Protein AF-A0A928P4C2-F1 (afdb_monomer)

Solvent-accessible surface area (backbone atoms only — not comparable to full-atom values): 8154 Å² total; per-residue (Å²): 135,86,83,76,81,84,68,82,78,71,75,88,76,60,97,83,71,78,74,71,79,75,57,62,70,59,50,51,52,34,52,53,52,20,52,51,51,33,51,53,49,52,54,28,55,73,69,68,38,68,64,49,59,55,51,53,53,52,49,47,53,52,45,50,52,52,35,46,66,41,40,65,78,81,59,80,83,40,84,91,74,59,83,71,65,92,85,60,52,73,66,60,51,51,55,50,53,50,54,52,54,54,32,47,56,51,29,57,58,53,46,36,60,45,52,18,52,50,51,39,54,50,48,52,50,45,38,65,73,55,47,49,58,64,78,71,106

Secondary structure (DSSP, 8-state):
--------------TT-------HHHHHHHHHHHHHHHHHHHHHHHTT-HHHHHHHHHHHHHHHHHHHHHTGGG----TTT----TT--HHHHHHHHHHHHHHHHHHHHHHHHHHHHHHHHHHHHHIIIIIHHHHH-

Sequence (137 aa):
MSKKYKVKRTPKQTTKEKVKKINWRLWGITIAVTLVLFAVYQAGIYFESIAVMYIYAILMGVLIIVYGILNRGFSGFDPEKVSFPKNMTEEEKQILIEKELKRRKKAKIVLIPLIGIMVTLAFDTLYLYYLEPLFKG

pLDDT: mean 77.72, std 17.62, range [37.84, 96.62]

Foldseek 3Di:
DDDDDPDPDDDPDDPPPPPPPPPVVLVVLLVVLLVVLLVVLVVCVVVVPPVSVVVLVVLLVVLVVLLCVLCPPVPPPDLVPDDDPPPDDPVNSVVVVVSNVVSVVVSSVSVSNNVSSVVNVVVVVCCVPPVVVVVVD

Radius of gyration: 22.09 Å; Cα contacts (8 Å, |Δi|>4): 60; chains: 1; bounding box: 56×32×56 Å

Mean predicted aligned error: 11.4 Å

Structure (mmCIF, N/CA/C/O backbone):
data_AF-A0A928P4C2-F1
#
_entry.id   AF-A0A928P4C2-F1
#
loop_
_atom_site.group_PDB
_atom_site.id
_atom_site.type_symbol
_atom_site.label_atom_id
_atom_site.label_alt_id
_atom_site.label_comp_id
_atom_site.label_asym_id
_atom_site.label_entity_id
_atom_site.label_seq_id
_atom_site.pdbx_PDB_ins_code
_atom_site.Cartn_x
_atom_site.Cartn_y
_atom_site.Cartn_z
_atom_site.occupancy
_atom_site.B_iso_or_equiv
_atom_site.auth_seq_id
_atom_site.auth_comp_id
_atom_site.auth_asym_id
_atom_site.auth_atom_id
_atom_site.pdbx_PDB_model_num
ATOM 1 N N . MET A 1 1 ? -35.010 4.402 38.277 1.00 38.31 1 MET A N 1
ATOM 2 C CA . MET A 1 1 ? -35.478 3.822 36.995 1.00 38.31 1 MET A CA 1
ATOM 3 C C . MET A 1 1 ? -34.283 3.592 36.071 1.00 38.31 1 MET A C 1
ATOM 5 O O . MET A 1 1 ? -33.717 4.551 35.568 1.00 38.31 1 MET A O 1
ATOM 9 N N . SER A 1 2 ? -33.862 2.337 35.891 1.00 37.84 2 SER A N 1
ATOM 10 C CA . SER A 1 2 ? -32.744 1.947 35.015 1.00 37.84 2 SER A CA 1
ATOM 11 C C . SER A 1 2 ? -33.218 1.887 33.557 1.00 37.84 2 SER A C 1
ATOM 13 O O . SER A 1 2 ? -34.056 1.053 33.205 1.00 37.84 2 SER A O 1
ATOM 15 N N . LYS A 1 3 ? -32.733 2.803 32.707 1.00 41.06 3 LYS A N 1
ATOM 16 C CA . LYS A 1 3 ? -33.015 2.778 31.264 1.00 41.06 3 LYS A CA 1
ATOM 17 C C . LYS A 1 3 ? -32.204 1.645 30.633 1.00 41.06 3 LYS A C 1
ATOM 19 O O . LYS A 1 3 ? -31.002 1.762 30.424 1.00 41.06 3 LYS A O 1
ATOM 24 N N . LYS A 1 4 ? -32.885 0.532 30.346 1.00 40.62 4 LYS A N 1
ATOM 25 C CA . LYS A 1 4 ? -32.348 -0.623 29.616 1.00 40.62 4 LYS A CA 1
ATOM 26 C C . LYS A 1 4 ? -31.742 -0.170 28.281 1.00 40.62 4 LYS A C 1
ATOM 28 O O . LYS A 1 4 ? -32.452 0.369 27.433 1.00 40.62 4 LYS A O 1
ATOM 33 N N . TYR A 1 5 ? -30.455 -0.447 28.086 1.00 51.44 5 TYR A N 1
ATOM 34 C CA . TYR A 1 5 ? -29.764 -0.352 26.802 1.00 51.44 5 TYR A CA 1
ATOM 35 C C . TYR A 1 5 ? -30.554 -1.119 25.725 1.00 51.44 5 TYR A C 1
ATOM 37 O O . TYR A 1 5 ? -30.647 -2.348 25.772 1.00 51.44 5 TYR A O 1
ATOM 45 N N . LYS A 1 6 ? -31.129 -0.424 24.735 1.00 38.28 6 LYS A N 1
ATOM 46 C CA . LYS A 1 6 ? -31.646 -1.063 23.513 1.00 38.28 6 LYS A CA 1
ATOM 47 C C . LYS A 1 6 ? -30.494 -1.248 22.528 1.00 38.28 6 LYS A C 1
ATOM 49 O O . LYS A 1 6 ? -30.405 -0.571 21.511 1.00 38.28 6 LYS A O 1
ATOM 54 N N . VAL A 1 7 ? -29.612 -2.194 22.835 1.00 49.03 7 VAL A N 1
ATOM 55 C CA . VAL A 1 7 ? -28.758 -2.792 21.808 1.00 49.03 7 VAL A CA 1
ATOM 56 C C . VAL A 1 7 ? -29.681 -3.607 20.906 1.00 49.03 7 VAL A C 1
ATOM 58 O O . VAL A 1 7 ? -30.446 -4.447 21.390 1.00 49.03 7 VAL A O 1
ATOM 61 N N . LYS A 1 8 ? -29.660 -3.332 19.599 1.00 39.78 8 LYS A N 1
ATOM 62 C CA . LYS A 1 8 ? -30.360 -4.128 18.585 1.00 39.78 8 LYS A CA 1
ATOM 63 C C . LYS A 1 8 ? -29.783 -5.547 18.674 1.00 39.78 8 LYS A C 1
ATOM 65 O O . LYS A 1 8 ? -28.681 -5.788 18.192 1.00 39.78 8 LYS A O 1
ATOM 70 N N . ARG A 1 9 ? -30.474 -6.452 19.379 1.00 44.81 9 ARG A N 1
ATOM 71 C CA . ARG A 1 9 ? -30.071 -7.855 19.543 1.00 44.81 9 ARG A CA 1
ATOM 72 C C . ARG A 1 9 ? -29.989 -8.481 18.155 1.00 44.81 9 ARG A C 1
ATOM 74 O O . ARG A 1 9 ? -31.013 -8.824 17.575 1.00 44.81 9 ARG A O 1
ATOM 81 N N . THR A 1 10 ? -28.785 -8.614 17.618 1.00 50.75 10 THR A N 1
ATOM 82 C CA . THR A 1 10 ? -28.533 -9.629 16.601 1.00 50.75 10 THR A CA 1
ATOM 83 C C . THR A 1 10 ? -28.546 -10.977 17.327 1.00 50.75 10 THR A C 1
ATOM 85 O O . THR A 1 10 ? -27.968 -11.087 18.414 1.00 50.75 10 THR A O 1
ATOM 88 N N . PRO A 1 11 ? -29.291 -11.976 16.825 1.00 40.72 11 PRO A N 1
ATOM 89 C CA . PRO A 1 11 ? -29.374 -13.277 17.474 1.00 40.72 11 PRO A CA 1
ATOM 90 C C . PRO A 1 11 ? -27.967 -13.870 17.588 1.00 40.72 11 PRO A C 1
ATOM 92 O O . PRO A 1 11 ? -27.149 -13.688 16.688 1.00 40.72 11 PRO A O 1
ATOM 95 N N . LYS A 1 12 ? -27.693 -14.545 18.715 1.00 43.97 12 LYS A N 1
ATOM 96 C CA . LYS A 1 12 ? -26.467 -15.318 18.971 1.00 43.97 12 LYS A CA 1
ATOM 97 C C . LYS A 1 12 ? -26.155 -16.168 17.735 1.00 43.97 12 LYS A C 1
ATOM 99 O O . LYS A 1 12 ? -26.754 -17.223 17.549 1.00 43.97 12 LYS A O 1
ATOM 104 N N . GLN A 1 13 ? -25.238 -15.702 16.892 1.00 41.03 13 GLN A N 1
ATOM 105 C CA . GLN A 1 13 ? -24.772 -16.480 15.758 1.00 41.03 13 GLN A CA 1
ATOM 106 C C . GLN A 1 13 ? -23.894 -17.600 16.300 1.00 41.03 13 GLN A C 1
ATOM 108 O O . GLN A 1 13 ? -22.791 -17.382 16.801 1.00 41.03 13 GLN A O 1
ATOM 113 N N . THR A 1 14 ? -24.445 -18.804 16.224 1.00 42.16 14 THR A N 1
ATOM 114 C CA . THR A 1 14 ? -23.753 -20.083 16.312 1.00 42.16 14 THR A CA 1
ATOM 115 C C . THR A 1 14 ? -22.424 -20.031 15.562 1.00 42.16 14 THR A C 1
ATOM 117 O O . THR A 1 14 ? -22.348 -19.525 14.443 1.00 42.16 14 THR A O 1
ATOM 120 N N . THR A 1 15 ? -21.386 -20.600 16.170 1.00 47.38 15 THR A N 1
ATOM 121 C CA . THR A 1 15 ? -19.960 -20.631 15.787 1.00 47.38 15 THR A CA 1
ATOM 122 C C . THR A 1 15 ? -19.651 -21.132 14.357 1.00 47.38 15 THR A C 1
ATOM 124 O O . THR A 1 15 ? -18.492 -21.227 13.977 1.00 47.38 15 THR A O 1
ATOM 127 N N . LYS A 1 16 ? -20.663 -21.414 13.526 1.00 41.25 16 LYS A N 1
ATOM 128 C CA . LYS A 1 16 ? -20.546 -21.887 12.137 1.00 41.25 16 LYS A CA 1
ATOM 129 C C . LYS A 1 16 ? -20.801 -20.820 11.056 1.00 41.25 16 LYS A C 1
ATOM 131 O O . LYS A 1 16 ? -20.627 -21.124 9.885 1.00 41.25 16 LYS A O 1
ATOM 136 N N . GLU A 1 17 ? -21.147 -19.576 11.405 1.00 45.66 17 GLU A N 1
ATOM 137 C CA . GLU A 1 17 ? -21.624 -18.581 10.416 1.00 45.66 17 GLU A CA 1
ATOM 138 C C . GLU A 1 17 ? -20.781 -17.297 10.262 1.00 45.66 17 GLU A C 1
ATOM 140 O O . GLU A 1 17 ? -21.243 -16.292 9.725 1.00 45.66 17 GLU A O 1
ATOM 145 N N . LYS A 1 18 ? -19.507 -17.300 10.675 1.00 46.50 18 LYS A N 1
ATOM 146 C CA . LYS A 1 18 ? -18.558 -16.221 10.330 1.00 46.50 18 LYS A CA 1
ATOM 147 C C . LYS A 1 18 ? -17.653 -16.609 9.158 1.00 46.50 18 LYS A C 1
ATOM 149 O O . LYS A 1 18 ? -16.450 -16.363 9.197 1.00 46.50 18 LYS A O 1
ATOM 154 N N . VAL A 1 19 ? -18.218 -17.143 8.070 1.00 50.19 19 VAL A N 1
ATOM 155 C CA . VAL A 1 19 ? -17.544 -17.014 6.768 1.00 50.19 19 VAL A CA 1
ATOM 156 C C . VAL A 1 19 ? -17.654 -15.541 6.401 1.00 50.19 19 VAL A C 1
ATOM 158 O O . VAL A 1 19 ? -18.683 -15.057 5.932 1.00 50.19 19 VAL A O 1
ATOM 161 N N . LYS A 1 20 ? -16.616 -14.787 6.761 1.00 58.47 20 LYS A N 1
ATOM 162 C CA . LYS A 1 20 ? -16.484 -13.354 6.510 1.00 58.47 20 LYS A CA 1
ATOM 163 C C . LYS A 1 20 ? -16.744 -13.136 5.018 1.00 58.47 20 LYS A C 1
ATOM 165 O O . LYS A 1 20 ? -15.892 -13.492 4.212 1.00 58.47 20 LYS A O 1
ATOM 170 N N . LYS A 1 21 ? -17.927 -12.616 4.655 1.00 64.06 21 LYS A N 1
ATOM 171 C CA . LYS A 1 21 ? -18.297 -12.363 3.254 1.00 64.06 21 LYS A CA 1
ATOM 172 C C . LYS A 1 21 ? -17.149 -11.600 2.598 1.00 64.06 21 LYS A C 1
ATOM 174 O O . LYS A 1 21 ? -16.838 -10.477 3.006 1.00 64.06 21 LYS A O 1
ATOM 179 N N . ILE A 1 22 ? -16.475 -12.253 1.653 1.00 71.81 22 ILE A N 1
ATOM 180 C CA . ILE A 1 22 ? -15.360 -11.663 0.925 1.00 71.81 22 ILE A CA 1
ATOM 181 C C . ILE A 1 22 ? -15.920 -10.459 0.179 1.00 71.81 22 ILE A C 1
ATOM 183 O O . ILE A 1 22 ? -16.875 -10.569 -0.588 1.00 71.81 22 ILE A O 1
ATOM 187 N N . ASN A 1 23 ? -15.360 -9.284 0.449 1.00 83.00 23 ASN A N 1
ATOM 188 C CA . ASN A 1 23 ? -15.770 -8.078 -0.245 1.00 83.00 23 ASN A CA 1
ATOM 189 C C . ASN A 1 23 ? -15.074 -8.040 -1.609 1.00 83.00 23 ASN A C 1
ATOM 191 O O . ASN A 1 23 ? -14.022 -7.421 -1.751 1.00 83.00 23 ASN A O 1
ATOM 195 N N . TRP A 1 24 ? -15.658 -8.726 -2.592 1.00 84.44 24 TRP A N 1
ATOM 196 C CA . TRP A 1 24 ? -15.151 -8.812 -3.965 1.00 84.44 24 TRP A CA 1
ATOM 197 C C . TRP A 1 24 ? -14.864 -7.446 -4.592 1.00 84.44 24 TRP A C 1
ATOM 199 O O . TRP A 1 24 ? -13.910 -7.308 -5.348 1.00 84.44 24 TRP A O 1
ATOM 209 N N . ARG A 1 25 ? -15.618 -6.405 -4.215 1.00 87.94 25 ARG A N 1
ATOM 210 C CA . ARG A 1 25 ? -15.359 -5.034 -4.669 1.00 87.94 25 ARG A CA 1
ATOM 211 C C . ARG A 1 25 ? -14.016 -4.503 -4.166 1.00 87.94 25 ARG A C 1
ATOM 213 O O . ARG A 1 25 ? -13.285 -3.892 -4.935 1.00 87.94 25 ARG A O 1
ATOM 220 N N . LEU A 1 26 ? -13.687 -4.726 -2.891 1.00 85.44 26 LEU A N 1
ATOM 221 C CA . LEU A 1 26 ? -12.383 -4.329 -2.348 1.00 85.44 26 LEU A CA 1
ATOM 222 C C . LEU A 1 26 ? -11.250 -5.116 -3.007 1.00 85.44 26 LEU A C 1
ATOM 224 O O . LEU A 1 26 ? -10.246 -4.514 -3.360 1.00 85.44 26 LEU A O 1
ATOM 228 N N . TRP A 1 27 ? -11.437 -6.418 -3.232 1.00 88.44 27 TRP A N 1
ATOM 229 C CA . TRP A 1 27 ? -10.460 -7.240 -3.951 1.00 88.44 27 TRP A CA 1
ATOM 230 C C . TRP A 1 27 ? -10.219 -6.749 -5.376 1.00 88.44 27 TRP A C 1
ATOM 232 O O . TRP A 1 27 ? -9.068 -6.592 -5.766 1.00 88.44 27 TRP A O 1
ATOM 242 N N . GLY A 1 28 ? -11.280 -6.429 -6.122 1.00 92.38 28 GLY A N 1
ATOM 243 C CA . GLY A 1 28 ? -11.158 -5.859 -7.464 1.00 92.38 28 GLY A CA 1
ATOM 244 C C . GLY A 1 28 ? -10.380 -4.540 -7.472 1.00 92.38 28 GLY A C 1
ATOM 245 O O . GLY A 1 28 ? -9.496 -4.361 -8.301 1.00 92.38 28 GLY A O 1
ATOM 246 N N . ILE A 1 29 ? -10.638 -3.651 -6.503 1.00 92.81 29 ILE A N 1
ATOM 247 C CA . ILE A 1 29 ? -9.875 -2.401 -6.348 1.00 92.81 29 ILE A CA 1
ATOM 248 C C . ILE A 1 29 ? -8.406 -2.697 -6.032 1.00 92.81 29 ILE A C 1
ATOM 250 O O . ILE A 1 29 ? -7.523 -2.081 -6.621 1.00 92.81 29 ILE A O 1
ATOM 254 N N . THR A 1 30 ? -8.124 -3.639 -5.130 1.00 91.50 30 THR A N 1
ATOM 255 C CA . THR A 1 30 ? -6.746 -4.011 -4.791 1.00 91.50 30 THR A CA 1
ATOM 256 C C . THR A 1 30 ? -5.998 -4.578 -5.986 1.00 91.50 30 THR A C 1
ATOM 258 O O . THR A 1 30 ? -4.867 -4.164 -6.228 1.00 91.50 30 THR A O 1
ATOM 261 N N . ILE A 1 31 ? -6.627 -5.454 -6.769 1.00 94.44 31 ILE A N 1
ATOM 262 C CA . ILE A 1 31 ? -6.034 -6.002 -7.992 1.00 94.44 31 ILE A CA 1
ATOM 263 C C . ILE A 1 31 ? -5.774 -4.879 -8.999 1.00 94.44 31 ILE A C 1
ATOM 265 O O . ILE A 1 31 ? -4.659 -4.767 -9.495 1.00 94.44 31 ILE A O 1
ATOM 269 N N . ALA A 1 32 ? -6.752 -4.004 -9.246 1.00 95.69 32 ALA A N 1
ATOM 270 C CA . ALA A 1 32 ? -6.593 -2.889 -10.178 1.00 95.69 32 ALA A CA 1
ATOM 271 C C . ALA A 1 32 ? -5.436 -1.956 -9.777 1.00 95.69 32 ALA A C 1
ATOM 273 O O . ALA A 1 32 ? -4.584 -1.644 -10.604 1.00 95.69 32 ALA A O 1
ATOM 274 N N . VAL A 1 33 ? -5.355 -1.560 -8.502 1.00 95.06 33 VAL A N 1
ATOM 275 C CA . VAL A 1 33 ? -4.249 -0.730 -7.989 1.00 95.06 33 VAL A CA 1
ATOM 276 C C . VAL A 1 33 ? -2.910 -1.458 -8.105 1.00 95.06 33 VAL A C 1
ATOM 278 O O . VAL A 1 33 ? -1.916 -0.843 -8.480 1.00 95.06 33 VAL A O 1
ATOM 281 N N . THR A 1 34 ? -2.882 -2.763 -7.829 1.00 94.88 34 THR A N 1
ATOM 282 C CA . THR A 1 34 ? -1.668 -3.582 -7.961 1.00 94.88 34 THR A CA 1
ATOM 283 C C . THR A 1 34 ? -1.184 -3.619 -9.405 1.00 94.88 34 THR A C 1
ATOM 285 O O . THR A 1 34 ? -0.009 -3.379 -9.644 1.00 94.88 34 THR A O 1
ATOM 288 N N . LEU A 1 35 ? -2.079 -3.841 -10.372 1.00 96.06 35 LEU A N 1
ATOM 289 C CA . LEU A 1 35 ? -1.733 -3.848 -11.796 1.00 96.06 35 LEU A CA 1
ATOM 290 C C . LEU A 1 35 ? -1.187 -2.495 -12.261 1.00 96.06 35 LEU A C 1
ATOM 292 O O . LEU A 1 35 ? -0.213 -2.458 -13.005 1.00 96.06 35 LEU A O 1
ATOM 296 N N . VAL A 1 36 ? -1.773 -1.387 -11.795 1.00 96.62 36 VAL A N 1
ATOM 297 C CA . VAL A 1 36 ? -1.279 -0.038 -12.113 1.00 96.62 36 VAL A CA 1
ATOM 298 C C . VAL A 1 36 ? 0.124 0.181 -11.547 1.00 96.62 36 VAL A C 1
ATOM 300 O O . VAL A 1 36 ? 1.013 0.608 -12.277 1.00 96.62 36 VAL A O 1
ATOM 303 N N . LEU A 1 37 ? 0.346 -0.136 -10.268 1.00 95.50 37 LEU A N 1
ATOM 304 C CA . LEU A 1 37 ? 1.667 -0.013 -9.642 1.00 95.50 37 LEU A CA 1
ATOM 305 C C . LEU A 1 37 ? 2.696 -0.916 -10.328 1.00 95.50 37 LEU A C 1
ATOM 307 O O . LEU A 1 37 ? 3.814 -0.497 -10.603 1.00 95.50 37 LEU A O 1
ATOM 311 N N . PHE A 1 38 ? 2.312 -2.143 -10.661 1.00 95.00 38 PHE A N 1
ATOM 312 C CA . PHE A 1 38 ? 3.167 -3.063 -11.394 1.00 95.00 38 PHE A CA 1
ATOM 313 C C . PHE A 1 38 ? 3.560 -2.511 -12.768 1.00 95.00 38 PHE A C 1
ATOM 315 O O . PHE A 1 38 ? 4.741 -2.482 -13.097 1.00 95.00 38 PHE A O 1
ATOM 322 N N . ALA A 1 39 ? 2.597 -2.011 -13.547 1.00 94.50 39 ALA A N 1
ATOM 323 C CA . ALA A 1 39 ? 2.863 -1.436 -14.862 1.00 94.50 39 ALA A CA 1
ATOM 324 C C . ALA A 1 39 ? 3.782 -0.207 -14.784 1.00 94.50 39 ALA A C 1
ATOM 326 O O . ALA A 1 39 ? 4.703 -0.084 -15.586 1.00 94.50 39 ALA A O 1
ATOM 327 N N . VAL A 1 40 ? 3.575 0.677 -13.799 1.00 94.94 40 VAL A N 1
ATOM 328 C CA . VAL A 1 40 ? 4.452 1.841 -13.579 1.00 94.94 40 VAL A CA 1
ATOM 329 C C . VAL A 1 40 ? 5.867 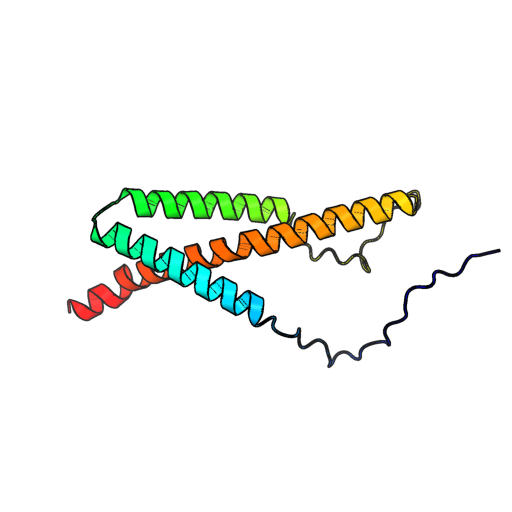1.401 -13.209 1.00 94.94 40 VAL A C 1
ATOM 331 O O . VAL A 1 40 ? 6.830 1.965 -13.722 1.00 94.94 40 VAL A O 1
ATOM 334 N N . TYR A 1 41 ? 6.004 0.393 -12.346 1.00 93.75 41 TYR A N 1
ATOM 335 C CA . TYR A 1 41 ? 7.309 -0.153 -11.983 1.00 93.75 41 TYR A CA 1
ATOM 336 C C . TYR A 1 41 ? 8.030 -0.746 -13.197 1.00 93.75 41 TYR A C 1
ATOM 338 O O . TYR A 1 41 ? 9.165 -0.370 -13.470 1.00 93.75 41 TYR A O 1
ATOM 346 N N . GLN A 1 42 ? 7.349 -1.599 -13.968 1.00 91.75 42 GLN A N 1
ATOM 347 C CA . GLN A 1 42 ? 7.911 -2.222 -15.169 1.00 91.75 42 GLN A CA 1
ATOM 348 C C . GLN A 1 42 ? 8.296 -1.194 -16.233 1.00 91.75 42 GLN A C 1
ATOM 350 O O . GLN A 1 42 ? 9.368 -1.296 -16.820 1.00 91.75 42 GLN A O 1
ATOM 355 N N . ALA A 1 43 ? 7.476 -0.160 -16.444 1.00 92.88 43 ALA A N 1
ATOM 356 C CA . ALA A 1 43 ? 7.845 0.954 -17.312 1.00 92.88 43 ALA A CA 1
ATOM 357 C C . ALA A 1 43 ? 9.115 1.655 -16.801 1.00 92.88 43 ALA A C 1
ATOM 359 O O . ALA A 1 43 ? 10.015 1.951 -17.578 1.00 92.88 43 ALA A O 1
ATOM 360 N N . GLY A 1 44 ? 9.220 1.869 -15.488 1.00 91.75 44 GLY A N 1
ATOM 361 C CA . GLY A 1 44 ? 10.411 2.428 -14.855 1.00 91.75 44 GLY A CA 1
ATOM 362 C C . GLY 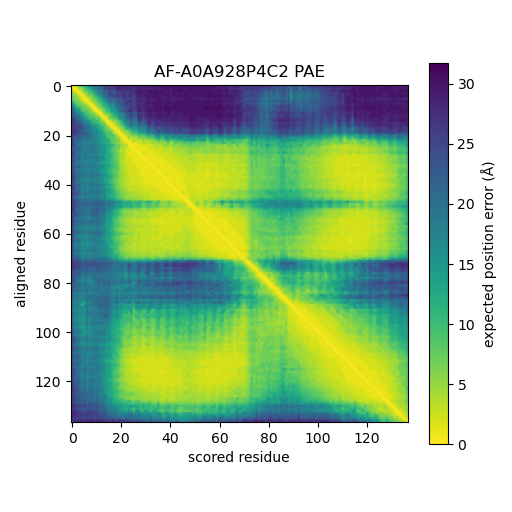A 1 44 ? 11.685 1.618 -15.097 1.00 91.75 44 GLY A C 1
ATOM 363 O O . GLY A 1 44 ? 12.719 2.196 -15.428 1.00 91.75 44 GLY A O 1
ATOM 364 N N . ILE A 1 45 ? 11.591 0.292 -14.973 1.00 89.00 45 ILE A N 1
ATOM 365 C CA . ILE A 1 45 ? 12.689 -0.637 -15.266 1.00 89.00 45 ILE A CA 1
ATOM 366 C C . ILE A 1 45 ? 13.034 -0.632 -16.759 1.00 89.00 45 ILE A C 1
ATOM 368 O O . ILE A 1 45 ? 14.210 -0.591 -17.103 1.00 89.00 45 ILE A O 1
ATOM 372 N N . TYR A 1 46 ? 12.032 -0.604 -17.642 1.00 88.81 46 TYR A N 1
ATOM 373 C CA . TYR A 1 46 ? 12.234 -0.539 -19.093 1.00 88.81 46 TYR A CA 1
ATOM 374 C C . TYR A 1 46 ? 13.015 0.711 -19.527 1.00 88.81 46 TYR A C 1
ATOM 376 O O . TYR A 1 46 ? 13.843 0.639 -20.427 1.00 88.81 46 TYR A O 1
ATOM 384 N N . PHE A 1 47 ? 12.793 1.848 -18.863 1.00 92.25 47 PHE A N 1
ATOM 385 C CA . PHE A 1 47 ? 13.567 3.077 -19.079 1.00 92.25 47 PHE A CA 1
ATOM 386 C C . PHE A 1 47 ? 14.885 3.124 -18.283 1.00 92.25 47 PHE A C 1
ATOM 388 O O . PHE A 1 47 ? 15.467 4.199 -18.141 1.00 92.25 47 PHE A O 1
ATOM 395 N N . GLU A 1 48 ? 15.333 1.993 -17.727 1.00 84.75 48 GLU A N 1
ATOM 396 C CA . GLU A 1 48 ? 16.566 1.842 -16.938 1.00 84.75 48 GLU A CA 1
ATOM 397 C C . GLU A 1 48 ? 16.675 2.829 -15.760 1.00 84.75 48 GLU A C 1
ATOM 399 O O . GLU A 1 48 ? 17.757 3.198 -15.293 1.00 84.75 48 GLU A O 1
ATOM 404 N N . SER A 1 49 ? 15.531 3.268 -15.228 1.00 87.31 49 SER A N 1
ATOM 405 C CA . SER A 1 49 ? 15.499 4.238 -14.142 1.00 87.31 49 SER A CA 1
ATOM 406 C C . SER A 1 49 ? 15.692 3.547 -12.795 1.00 87.31 49 SER A C 1
ATOM 408 O O . SER A 1 49 ? 14.737 3.146 -12.127 1.00 87.31 49 SER A O 1
ATOM 410 N N . ILE A 1 50 ? 16.945 3.481 -12.341 1.00 81.94 50 ILE A N 1
ATOM 411 C CA . ILE A 1 50 ? 17.311 2.945 -11.016 1.00 81.94 50 ILE A CA 1
ATOM 412 C C . ILE A 1 50 ? 16.538 3.666 -9.890 1.00 81.94 50 ILE A C 1
ATOM 414 O O . ILE A 1 50 ? 16.194 3.074 -8.865 1.00 81.94 50 ILE A O 1
ATOM 418 N N . ALA A 1 51 ? 16.193 4.942 -10.094 1.00 89.31 51 ALA A N 1
ATOM 419 C CA . ALA A 1 51 ? 15.416 5.735 -9.145 1.00 89.31 51 ALA A CA 1
ATOM 420 C C . ALA A 1 51 ? 14.055 5.105 -8.799 1.00 89.31 51 ALA A C 1
ATOM 422 O O . ALA A 1 51 ? 13.590 5.249 -7.667 1.00 89.31 51 ALA A O 1
ATOM 423 N N . VAL A 1 52 ? 13.424 4.384 -9.732 1.00 90.44 52 VAL A N 1
ATOM 424 C CA . VAL A 1 52 ? 12.093 3.794 -9.525 1.00 90.44 52 VAL A CA 1
ATOM 425 C C . VAL A 1 52 ? 12.119 2.739 -8.424 1.00 90.44 52 VAL A C 1
ATOM 427 O O . VAL A 1 52 ? 11.228 2.730 -7.573 1.00 90.44 52 VAL A O 1
ATOM 430 N N . MET A 1 53 ? 13.175 1.928 -8.355 1.00 88.38 53 MET A N 1
ATOM 431 C CA . MET A 1 53 ? 13.345 0.938 -7.290 1.00 88.38 53 MET A CA 1
ATOM 432 C C . MET A 1 53 ? 13.429 1.605 -5.910 1.00 88.38 53 MET A C 1
ATOM 434 O O . MET A 1 53 ? 12.706 1.223 -4.987 1.00 88.38 53 MET A O 1
ATOM 438 N N . TYR A 1 54 ? 14.245 2.657 -5.778 1.00 91.12 54 TYR A N 1
ATOM 439 C CA . TYR A 1 54 ? 14.377 3.399 -4.521 1.00 91.12 54 TYR A CA 1
ATOM 440 C C . TYR A 1 54 ? 13.072 4.086 -4.114 1.00 91.12 54 TYR A C 1
ATOM 442 O O . TYR A 1 54 ? 12.699 4.044 -2.942 1.00 91.12 54 TYR A O 1
ATOM 450 N N . ILE A 1 55 ? 12.341 4.670 -5.068 1.00 93.81 55 ILE A N 1
ATOM 451 C CA . ILE A 1 55 ? 11.036 5.287 -4.807 1.00 93.81 55 ILE A CA 1
ATOM 452 C C . ILE A 1 55 ? 10.056 4.245 -4.260 1.00 93.81 55 ILE A C 1
ATOM 454 O O . ILE A 1 55 ? 9.405 4.498 -3.246 1.00 93.81 55 ILE A O 1
ATOM 458 N N . TYR A 1 56 ? 9.972 3.063 -4.877 1.00 93.69 56 TYR A N 1
ATOM 459 C CA . TYR A 1 56 ? 9.087 1.992 -4.411 1.00 93.69 56 TYR A CA 1
ATOM 460 C C . TYR A 1 56 ? 9.479 1.483 -3.020 1.00 93.69 56 TYR A C 1
ATOM 462 O O . TYR A 1 56 ? 8.603 1.301 -2.171 1.00 93.69 56 TYR A O 1
ATOM 470 N N . ALA A 1 57 ? 10.776 1.323 -2.745 1.00 92.44 57 ALA A N 1
ATOM 471 C CA . ALA A 1 57 ? 11.269 0.916 -1.431 1.00 92.44 57 ALA A CA 1
ATOM 472 C C . ALA A 1 57 ? 10.950 1.955 -0.339 1.00 92.44 57 ALA A C 1
ATOM 474 O O . ALA A 1 57 ? 10.442 1.603 0.730 1.00 92.44 57 ALA A O 1
ATOM 475 N N . ILE A 1 58 ? 11.177 3.246 -0.617 1.00 95.25 58 ILE A N 1
ATOM 476 C CA . ILE A 1 58 ? 10.851 4.344 0.305 1.00 95.25 58 ILE A CA 1
ATOM 477 C C . ILE A 1 58 ? 9.341 4.399 0.549 1.00 95.25 58 ILE A C 1
ATOM 479 O O . ILE A 1 58 ? 8.906 4.453 1.701 1.00 95.25 58 ILE A O 1
ATOM 483 N N . LEU A 1 59 ? 8.529 4.335 -0.512 1.00 94.50 59 LEU A N 1
ATOM 484 C CA . LEU A 1 59 ? 7.070 4.322 -0.399 1.00 94.50 59 LEU A CA 1
ATOM 485 C C . LEU A 1 59 ? 6.581 3.141 0.439 1.00 94.50 59 LEU A C 1
ATOM 487 O O . LEU A 1 59 ? 5.709 3.324 1.289 1.00 94.50 59 LEU A O 1
ATOM 491 N N . MET A 1 60 ? 7.161 1.952 0.257 1.00 94.12 60 MET A N 1
ATOM 492 C CA . MET A 1 60 ? 6.841 0.785 1.075 1.00 94.12 60 MET A CA 1
ATOM 493 C C . MET A 1 60 ? 7.144 1.044 2.553 1.00 94.12 60 MET A C 1
ATOM 495 O O . MET A 1 60 ? 6.273 0.837 3.398 1.00 94.12 60 MET A O 1
ATOM 499 N N . GLY A 1 61 ? 8.340 1.551 2.871 1.00 94.31 61 GLY A N 1
ATOM 500 C CA . GLY A 1 61 ? 8.733 1.881 4.243 1.00 94.31 61 GLY A CA 1
ATOM 501 C C . GLY A 1 61 ? 7.785 2.890 4.895 1.00 94.31 61 GLY A C 1
ATOM 502 O O . GLY A 1 61 ? 7.284 2.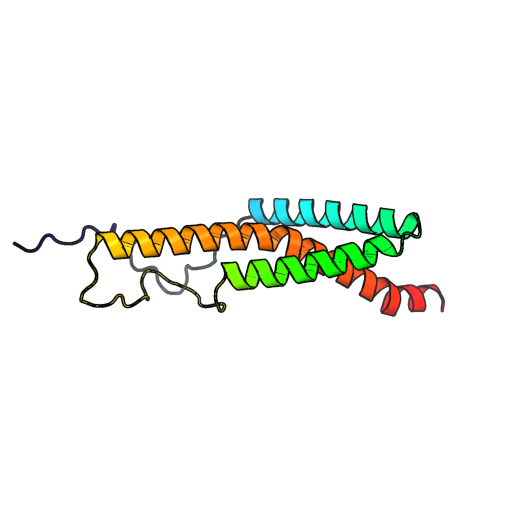661 5.999 1.00 94.31 61 GLY A O 1
ATOM 503 N N . VAL A 1 62 ? 7.453 3.969 4.180 1.00 95.12 62 VAL A N 1
ATOM 504 C CA . VAL A 1 62 ? 6.501 4.987 4.648 1.00 95.12 62 VAL A CA 1
ATOM 505 C C . VAL A 1 62 ? 5.117 4.380 4.879 1.00 95.12 62 VAL A C 1
ATOM 507 O O . VAL A 1 62 ? 4.522 4.598 5.935 1.00 95.12 62 VAL A O 1
ATOM 510 N N . LEU A 1 63 ? 4.599 3.587 3.937 1.00 93.69 63 LEU A N 1
ATOM 511 C CA . LEU A 1 63 ? 3.284 2.958 4.067 1.00 93.69 63 LEU A CA 1
ATOM 512 C C . LEU A 1 63 ? 3.228 1.963 5.228 1.00 93.69 63 LEU A C 1
ATOM 514 O O . LEU A 1 63 ? 2.210 1.917 5.915 1.00 93.69 63 LEU A O 1
ATOM 518 N N . ILE A 1 64 ? 4.302 1.214 5.490 1.00 91.81 64 ILE A N 1
ATOM 519 C CA . ILE A 1 64 ? 4.399 0.313 6.648 1.00 91.81 64 ILE A CA 1
ATOM 520 C C . ILE A 1 64 ? 4.322 1.110 7.951 1.00 91.81 64 ILE A C 1
ATOM 522 O O . ILE A 1 64 ? 3.535 0.759 8.831 1.00 91.81 64 ILE A O 1
ATOM 526 N N . ILE A 1 65 ? 5.083 2.202 8.065 1.00 91.94 65 ILE A N 1
ATOM 527 C CA . ILE A 1 65 ? 5.066 3.069 9.252 1.00 91.94 65 ILE A CA 1
ATOM 528 C C . ILE A 1 65 ? 3.670 3.669 9.448 1.00 91.94 65 ILE A C 1
ATOM 530 O O . ILE A 1 65 ? 3.089 3.560 10.530 1.00 91.94 65 ILE A O 1
ATOM 534 N N . VAL A 1 66 ? 3.089 4.247 8.393 1.00 90.88 66 VAL A N 1
ATOM 535 C CA . VAL A 1 66 ? 1.743 4.837 8.425 1.00 90.88 66 VAL A CA 1
ATOM 536 C C . VAL A 1 66 ? 0.699 3.788 8.800 1.00 90.88 66 VAL A C 1
ATOM 538 O O . VAL A 1 66 ? -0.146 4.039 9.661 1.00 90.88 66 VAL A O 1
ATOM 541 N N . TYR A 1 67 ? 0.761 2.598 8.204 1.00 88.81 67 TYR A N 1
ATOM 542 C CA . TYR A 1 67 ? -0.135 1.495 8.531 1.00 88.81 67 TYR A CA 1
ATOM 543 C C . TYR A 1 67 ? 0.020 1.063 9.993 1.00 88.81 67 TYR A C 1
ATOM 545 O O . TYR A 1 67 ? -0.983 0.920 10.691 1.00 88.81 67 TYR A O 1
ATOM 553 N N . GLY A 1 68 ? 1.252 0.930 10.489 1.00 85.69 68 GLY A N 1
ATOM 554 C CA . GLY A 1 68 ? 1.547 0.595 11.882 1.00 85.69 68 GLY A CA 1
ATOM 555 C C . GLY A 1 68 ? 0.983 1.619 12.871 1.00 85.69 68 GLY A C 1
ATOM 556 O O . GLY A 1 68 ? 0.334 1.241 13.849 1.00 85.69 68 GLY A O 1
ATOM 557 N N . ILE A 1 69 ? 1.140 2.915 12.580 1.00 85.88 69 ILE A N 1
ATOM 558 C CA . ILE A 1 69 ? 0.584 4.012 13.386 1.00 85.88 69 ILE A CA 1
ATOM 559 C C . ILE A 1 69 ? -0.949 3.976 13.377 1.00 85.88 69 ILE A C 1
ATOM 561 O O . ILE A 1 69 ? -1.582 4.103 14.427 1.00 85.88 69 ILE A O 1
ATOM 565 N N . LEU A 1 70 ? -1.566 3.788 12.207 1.00 83.88 70 LEU A N 1
ATOM 566 C CA . LEU A 1 70 ? -3.025 3.734 12.075 1.00 83.88 70 LEU A CA 1
ATOM 567 C C . LEU A 1 70 ? -3.633 2.475 12.701 1.00 83.88 70 LEU A C 1
ATOM 569 O O . LEU A 1 70 ? -4.797 2.500 13.099 1.00 83.88 70 LEU A O 1
ATOM 573 N N . ASN A 1 71 ? -2.858 1.395 12.789 1.00 80.94 71 ASN A N 1
ATOM 574 C CA . ASN A 1 71 ? -3.302 0.099 13.285 1.00 80.94 71 ASN A CA 1
ATOM 575 C C . ASN A 1 71 ? -2.811 -0.219 14.712 1.00 80.94 71 ASN A C 1
ATOM 577 O O . ASN A 1 71 ? -2.898 -1.385 15.095 1.00 80.94 71 ASN A O 1
ATOM 581 N N . ARG A 1 72 ? -2.285 0.778 15.464 1.00 64.75 72 ARG A N 1
ATOM 582 C CA . ARG A 1 72 ? -1.728 0.700 16.842 1.00 64.75 72 ARG A CA 1
ATOM 583 C C . ARG A 1 72 ? -1.731 -0.727 17.426 1.00 64.75 72 ARG A C 1
ATOM 585 O O . ARG A 1 72 ? -2.629 -1.129 18.168 1.00 64.75 72 ARG A O 1
ATOM 592 N N . GLY A 1 73 ? -0.703 -1.490 17.049 1.00 51.97 73 GLY A N 1
ATOM 593 C CA . GLY A 1 73 ? -0.332 -2.758 17.680 1.00 51.97 73 GLY A CA 1
ATOM 594 C C . GLY A 1 73 ? -1.059 -4.022 17.223 1.00 51.97 73 GLY A C 1
ATOM 595 O O . GLY A 1 73 ? -1.125 -4.949 18.021 1.00 51.97 73 GLY A O 1
ATOM 596 N N . PHE A 1 74 ? -1.636 -4.092 16.013 1.00 50.75 74 PHE A N 1
ATOM 597 C CA . PHE A 1 74 ? -2.365 -5.292 15.535 1.00 50.75 74 PHE A CA 1
ATOM 598 C C . PHE A 1 74 ? -3.506 -5.741 16.465 1.00 50.75 74 PHE A C 1
ATOM 600 O O . PHE A 1 74 ? -4.119 -6.790 16.253 1.00 50.75 74 PHE A O 1
ATOM 607 N N . SER A 1 75 ? -3.824 -4.950 17.492 1.00 53.00 75 SER A N 1
ATOM 608 C CA . SER A 1 75 ? -4.818 -5.320 18.472 1.00 53.00 75 SER A CA 1
ATOM 609 C C . SER A 1 75 ? -6.157 -5.249 17.762 1.00 53.00 75 SER A C 1
ATOM 611 O O . SER A 1 75 ? -6.561 -4.225 17.201 1.00 53.00 75 SER A O 1
ATOM 613 N N . GLY A 1 76 ? -6.835 -6.389 17.700 1.00 56.56 76 GLY A N 1
ATOM 614 C CA . GLY A 1 76 ? -8.199 -6.487 17.223 1.00 56.56 76 GLY A CA 1
ATOM 615 C C . GLY A 1 76 ? -9.129 -5.764 18.190 1.00 56.56 76 GLY A C 1
ATOM 616 O O . GLY A 1 76 ? -9.907 -6.435 18.848 1.00 56.56 76 GLY A O 1
ATOM 617 N N . PHE A 1 77 ? -9.037 -4.428 18.286 1.00 61.16 77 PHE A N 1
ATOM 618 C CA . PHE A 1 77 ? -10.001 -3.568 18.958 1.00 61.16 77 PHE A CA 1
ATOM 619 C C . PHE A 1 77 ? -11.390 -3.998 18.513 1.00 61.16 77 PHE A C 1
ATOM 621 O O . PHE A 1 77 ? -11.803 -3.815 17.361 1.00 61.16 77 PHE A O 1
ATOM 628 N N . ASP A 1 78 ? -12.047 -4.654 19.447 1.00 63.00 78 ASP A N 1
ATOM 629 C CA . ASP A 1 78 ? -13.402 -5.116 19.347 1.00 63.00 78 ASP A CA 1
ATOM 630 C C . ASP A 1 78 ? -14.150 -4.279 20.379 1.00 63.00 78 ASP A C 1
ATOM 632 O O . ASP A 1 78 ? -13.903 -4.453 21.575 1.00 63.00 78 ASP A O 1
ATOM 636 N N . PRO A 1 79 ? -14.987 -3.317 19.958 1.00 60.44 79 PRO A N 1
ATOM 637 C CA . PRO A 1 79 ? -15.690 -2.447 20.892 1.00 60.44 79 PRO A CA 1
ATOM 638 C C . PRO A 1 79 ? -16.557 -3.234 21.889 1.00 60.44 79 PRO A C 1
ATOM 640 O O . PRO A 1 79 ? -16.866 -2.702 22.948 1.00 60.44 79 PRO A O 1
ATOM 643 N N . GLU A 1 80 ? -16.892 -4.501 21.603 1.00 5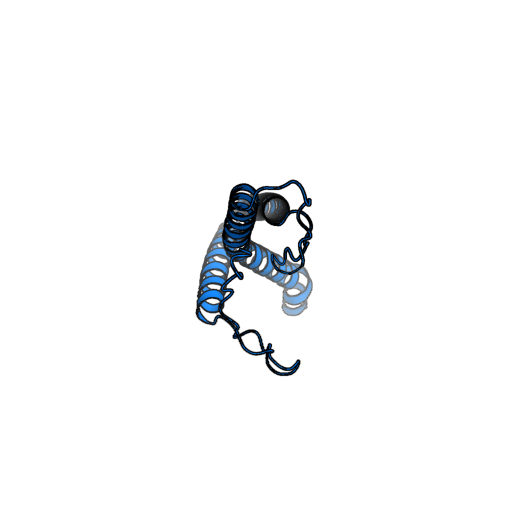6.38 80 GLU A N 1
ATOM 644 C CA . GLU A 1 80 ? -17.592 -5.399 22.533 1.00 56.38 80 GLU A CA 1
ATOM 645 C C . GLU A 1 80 ? -16.677 -6.034 23.597 1.00 56.38 80 GLU A C 1
ATOM 647 O O . GLU A 1 80 ? -17.164 -6.489 24.630 1.00 56.38 80 GLU A O 1
ATOM 652 N N . LYS A 1 81 ? -15.357 -6.070 23.374 1.00 57.81 81 LYS A N 1
ATOM 653 C CA . LYS A 1 81 ? -14.368 -6.679 24.286 1.00 57.81 81 LYS A CA 1
ATOM 654 C C . LYS A 1 81 ? -13.500 -5.657 25.016 1.00 57.81 81 LYS A C 1
ATOM 656 O O . LYS A 1 81 ? -12.677 -6.033 25.846 1.00 57.81 81 LYS A O 1
ATOM 661 N N . VAL A 1 82 ? -13.652 -4.375 24.696 1.00 65.88 82 VAL A N 1
ATOM 662 C CA . VAL A 1 82 ? -12.888 -3.292 25.319 1.00 65.88 82 VAL A CA 1
ATOM 663 C C . VAL A 1 82 ? -13.549 -2.933 26.646 1.00 65.88 82 VAL A C 1
ATOM 665 O O . VAL A 1 82 ? -14.645 -2.378 26.686 1.00 65.88 82 VAL A O 1
ATOM 668 N N . SER A 1 83 ? -12.878 -3.248 27.753 1.00 63.31 83 SER A N 1
ATOM 669 C CA . SER A 1 83 ? -13.301 -2.813 29.082 1.00 63.31 83 SER A CA 1
ATOM 670 C C . SER A 1 83 ? -12.957 -1.334 29.269 1.00 63.31 83 SER A C 1
ATOM 672 O O . SER A 1 83 ? -11.802 -0.984 29.520 1.00 63.31 83 SER A O 1
ATOM 674 N N . PHE A 1 84 ? -13.949 -0.457 29.130 1.00 72.38 84 PHE A N 1
ATOM 675 C CA . PHE A 1 84 ? -13.784 0.962 29.445 1.00 72.38 84 PHE A CA 1
ATOM 676 C C . PHE A 1 84 ? -13.684 1.175 30.968 1.00 72.38 84 PHE A C 1
ATOM 678 O O . PHE A 1 84 ? -14.320 0.435 31.727 1.00 72.38 84 PHE A O 1
ATOM 685 N N . PRO A 1 85 ? -12.929 2.184 31.441 1.00 74.56 85 PRO A N 1
ATOM 686 C CA . PRO A 1 85 ? -12.898 2.549 32.854 1.00 74.56 85 PRO A CA 1
ATOM 687 C C . PRO A 1 85 ? -14.311 2.831 33.377 1.00 74.56 85 PRO A C 1
ATOM 689 O O . PRO A 1 85 ? -15.114 3.471 32.695 1.00 74.56 85 PRO A O 1
ATOM 692 N N . LYS A 1 86 ? -14.615 2.394 34.606 1.00 69.88 86 LYS A N 1
ATOM 693 C CA . LYS A 1 86 ? -15.949 2.566 35.220 1.00 69.88 86 LYS A CA 1
ATOM 694 C C . LYS A 1 86 ? -16.368 4.035 35.373 1.00 69.88 86 LYS A C 1
ATOM 696 O O . LYS A 1 86 ? -17.556 4.314 35.466 1.00 69.88 86 LYS A O 1
ATOM 701 N N . ASN A 1 87 ? -15.398 4.945 35.359 1.00 77.12 87 ASN A N 1
ATOM 702 C CA . ASN A 1 87 ? -15.577 6.376 35.596 1.00 77.12 87 ASN A CA 1
ATOM 703 C C . ASN A 1 87 ? -15.844 7.157 34.298 1.00 77.12 87 ASN A C 1
ATOM 705 O O . ASN A 1 87 ? -16.057 8.361 34.346 1.00 77.12 87 ASN A O 1
ATOM 709 N N . MET A 1 88 ? -15.779 6.488 33.144 1.00 76.44 88 MET A N 1
ATOM 710 C CA . MET A 1 88 ? -15.940 7.119 31.840 1.00 76.44 88 MET A CA 1
ATOM 711 C C . MET A 1 88 ? -17.422 7.297 31.513 1.00 76.44 88 MET A C 1
ATOM 713 O O . MET A 1 88 ? -18.200 6.338 31.590 1.00 76.44 88 MET A O 1
ATOM 717 N N . THR A 1 89 ? -17.802 8.507 31.112 1.00 80.19 89 THR A N 1
ATOM 718 C CA . THR A 1 89 ? -19.171 8.806 30.677 1.00 80.19 89 THR A CA 1
ATOM 719 C C . THR A 1 89 ? -19.490 8.102 29.355 1.00 80.19 89 THR A C 1
ATOM 721 O O . THR A 1 89 ? -18.604 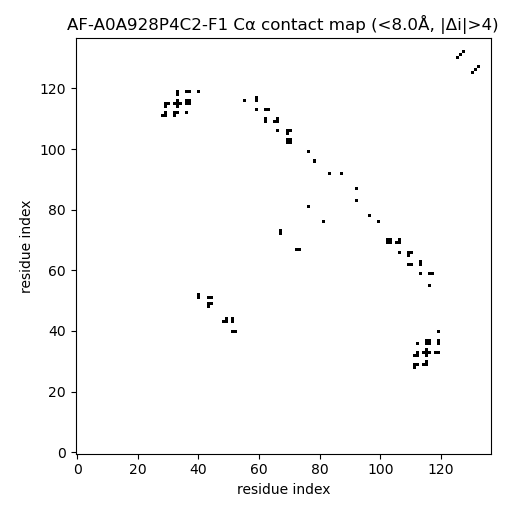7.737 28.579 1.00 80.19 89 THR A O 1
ATOM 724 N N . GLU A 1 90 ? -20.774 7.875 29.080 1.00 75.19 90 GLU A N 1
ATOM 725 C CA . GLU A 1 90 ? -21.196 7.206 27.839 1.00 75.19 90 GLU A CA 1
ATOM 726 C C . GLU A 1 90 ? -20.823 8.006 26.581 1.00 75.19 90 GLU A C 1
ATOM 728 O O . GLU A 1 90 ? -20.512 7.420 25.543 1.00 75.19 90 GLU A O 1
ATOM 733 N N . GLU A 1 91 ? -20.774 9.333 26.684 1.00 78.25 91 GLU A N 1
ATOM 734 C CA . GLU A 1 91 ? -20.360 10.221 25.594 1.00 78.25 91 GLU A CA 1
ATOM 735 C C . GLU A 1 91 ? -18.869 10.050 25.268 1.00 78.25 91 GLU A C 1
ATOM 737 O O . GLU A 1 91 ? -18.490 9.870 24.109 1.00 78.25 91 GLU A O 1
ATOM 742 N N . GLU A 1 92 ? -18.012 9.996 26.288 1.00 78.38 92 GLU A N 1
ATOM 743 C CA . GLU A 1 92 ? -16.573 9.790 26.107 1.00 78.38 92 GLU A CA 1
ATOM 744 C C . GLU A 1 92 ? -16.255 8.418 25.493 1.00 78.38 92 GLU A C 1
ATOM 746 O O . GLU A 1 92 ? -15.374 8.309 24.630 1.00 78.38 92 GLU A O 1
ATOM 751 N N . LYS A 1 93 ? -17.000 7.369 25.875 1.00 77.94 93 LYS A N 1
ATOM 752 C CA . LYS A 1 93 ? -16.863 6.029 25.278 1.00 77.94 93 LYS A CA 1
ATOM 753 C C . LYS A 1 93 ? -17.192 6.044 23.788 1.00 77.94 93 LYS A C 1
ATOM 755 O O . LYS A 1 93 ? -16.435 5.486 22.989 1.00 77.94 93 LYS A O 1
ATOM 760 N N . GLN A 1 94 ? -18.288 6.696 23.396 1.00 78.12 94 GLN A N 1
ATOM 761 C CA . GLN A 1 94 ? -18.682 6.796 21.987 1.00 78.12 94 GLN A CA 1
ATOM 762 C C . GLN A 1 94 ? -17.629 7.540 21.161 1.00 78.12 94 GLN A C 1
ATOM 764 O O . GLN A 1 94 ? -17.228 7.057 20.099 1.00 78.12 94 GLN A O 1
ATOM 769 N N . ILE A 1 95 ? -17.098 8.649 21.683 1.00 82.88 95 ILE A N 1
ATOM 770 C CA . ILE A 1 95 ? -16.040 9.422 21.021 1.00 82.88 95 ILE A CA 1
ATOM 771 C C . ILE A 1 95 ? -14.785 8.565 20.790 1.00 82.88 95 ILE A C 1
ATOM 773 O O . ILE A 1 95 ? -14.170 8.642 19.720 1.00 82.88 95 ILE A O 1
ATOM 777 N N . LEU A 1 96 ? -14.391 7.732 21.759 1.00 79.44 96 LEU A N 1
ATOM 778 C CA . LEU A 1 96 ? -13.252 6.825 21.592 1.00 79.44 96 LEU A CA 1
ATOM 779 C C . LEU A 1 96 ? -13.511 5.744 20.540 1.00 79.44 96 LEU A C 1
ATOM 781 O O . LEU A 1 96 ? -12.662 5.526 19.672 1.00 79.44 96 LEU A O 1
ATOM 785 N N . ILE A 1 97 ? -14.682 5.104 20.575 1.00 80.19 97 ILE A N 1
ATOM 786 C CA . ILE A 1 97 ? -15.054 4.068 19.602 1.00 80.19 97 ILE A CA 1
ATOM 787 C C . ILE A 1 97 ? -15.044 4.643 18.184 1.00 80.19 97 ILE A C 1
ATOM 789 O O . ILE A 1 97 ? -14.478 4.040 17.271 1.00 80.19 97 ILE A O 1
ATOM 793 N N . GLU A 1 98 ? -15.613 5.830 17.980 1.00 80.62 98 GLU A N 1
ATOM 794 C CA . GLU A 1 98 ? -15.615 6.474 16.668 1.00 80.62 98 GLU A CA 1
ATOM 795 C C . GLU A 1 98 ? -14.212 6.819 16.168 1.00 80.62 98 GLU A C 1
ATOM 797 O O . GLU A 1 98 ? -13.910 6.616 14.985 1.00 80.62 98 GLU A O 1
ATOM 802 N N . LYS A 1 99 ? -13.342 7.330 17.049 1.00 79.88 99 LYS A N 1
ATOM 803 C CA . LYS A 1 99 ? -11.942 7.624 16.707 1.00 79.88 99 LYS A CA 1
ATOM 804 C C . LYS A 1 99 ? -11.223 6.359 16.237 1.00 79.88 99 LYS A C 1
ATOM 806 O O . LYS A 1 99 ? -10.566 6.389 15.192 1.00 79.88 99 LYS A O 1
ATOM 811 N N . GLU A 1 100 ? -11.405 5.244 16.937 1.00 77.12 100 GLU A N 1
ATOM 812 C CA . GLU A 1 100 ? -10.811 3.955 16.570 1.00 77.12 100 GLU A CA 1
ATOM 813 C C . GLU A 1 100 ? -11.397 3.381 15.269 1.00 77.12 100 GLU A C 1
ATOM 815 O O . GLU A 1 100 ? -10.661 2.932 14.384 1.00 77.12 100 GLU A O 1
ATOM 820 N N . LEU A 1 101 ? -12.713 3.479 15.064 1.00 79.81 101 LEU A N 1
ATOM 821 C CA . LEU A 1 101 ? -13.351 3.055 13.813 1.00 79.81 101 LEU A CA 1
ATOM 822 C C . LEU A 1 101 ? -12.867 3.871 12.605 1.00 79.81 101 LEU A C 1
ATOM 824 O O . LEU A 1 101 ? -12.622 3.302 11.535 1.00 79.81 101 LEU A O 1
ATOM 828 N N . LYS A 1 102 ? -12.698 5.191 12.755 1.00 81.06 102 LYS A N 1
ATOM 829 C CA . LYS A 1 102 ? -12.159 6.064 11.697 1.00 81.06 102 LYS A CA 1
ATOM 830 C C . LYS A 1 102 ? -10.720 5.683 11.347 1.00 81.06 102 LYS A C 1
ATOM 832 O O . LYS A 1 102 ? -10.401 5.572 10.162 1.00 81.06 102 LYS A O 1
ATOM 837 N N . ARG A 1 103 ? -9.870 5.421 12.344 1.00 81.19 103 ARG A N 1
ATOM 838 C CA . ARG A 1 103 ? -8.482 4.965 12.134 1.00 81.19 103 ARG A CA 1
ATOM 839 C C . ARG A 1 103 ? -8.420 3.654 11.357 1.00 81.19 103 ARG A C 1
ATOM 841 O O . ARG A 1 103 ? -7.722 3.577 10.351 1.00 81.19 103 ARG A O 1
ATOM 848 N N . ARG A 1 104 ? -9.239 2.668 11.728 1.00 78.62 104 ARG A N 1
ATOM 849 C CA . ARG A 1 104 ? -9.317 1.371 11.031 1.00 78.62 104 ARG A CA 1
ATOM 850 C C . ARG A 1 104 ? -9.751 1.486 9.578 1.00 78.62 104 ARG A C 1
ATOM 852 O O . ARG A 1 104 ? -9.225 0.780 8.720 1.00 78.62 104 ARG A O 1
ATOM 859 N N . LYS A 1 105 ? -10.715 2.364 9.284 1.00 82.31 105 LYS A N 1
ATOM 860 C CA . LYS A 1 105 ? -11.119 2.637 7.897 1.00 82.31 105 LYS A CA 1
ATOM 861 C C . LYS A 1 105 ? -9.945 3.189 7.087 1.00 82.31 105 LYS A C 1
ATOM 863 O O . LYS A 1 105 ? -9.717 2.710 5.983 1.00 82.31 105 LYS A O 1
ATOM 868 N N . LYS A 1 106 ? -9.166 4.117 7.655 1.00 84.69 106 LYS A N 1
ATOM 869 C CA . LYS A 1 106 ? -7.954 4.650 7.014 1.00 84.69 106 LYS A CA 1
ATOM 870 C C . LYS A 1 106 ? -6.876 3.576 6.833 1.00 84.69 106 LYS A C 1
ATOM 872 O O . LYS A 1 106 ? -6.338 3.460 5.740 1.00 84.69 106 LYS A O 1
ATOM 877 N N . ALA A 1 107 ? -6.628 2.737 7.842 1.00 85.56 107 ALA A N 1
ATOM 878 C CA . ALA A 1 107 ? -5.653 1.646 7.756 1.00 85.56 107 ALA A CA 1
ATOM 879 C C . ALA A 1 107 ? -5.964 0.673 6.604 1.00 85.56 107 ALA A C 1
ATOM 881 O O . ALA A 1 107 ? -5.068 0.289 5.861 1.00 85.56 107 ALA A O 1
ATOM 882 N N . LYS A 1 108 ? -7.244 0.327 6.397 1.00 84.50 108 LYS A N 1
ATOM 883 C CA . LYS A 1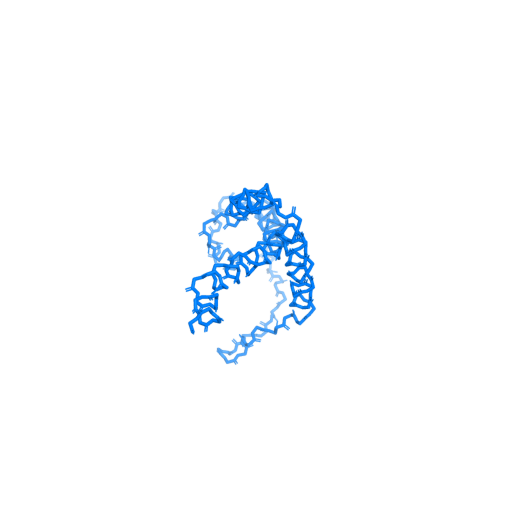 108 ? -7.667 -0.513 5.263 1.00 84.50 108 LYS A CA 1
ATOM 884 C C . LYS A 1 108 ? -7.378 0.119 3.904 1.00 84.50 108 LYS A C 1
ATOM 886 O O . LYS A 1 108 ? -7.074 -0.609 2.973 1.00 84.50 108 LYS A O 1
ATOM 891 N N . ILE A 1 109 ? -7.496 1.441 3.789 1.00 87.44 109 ILE A N 1
ATOM 892 C CA . ILE A 1 109 ? -7.206 2.158 2.541 1.00 87.44 109 ILE A CA 1
ATOM 893 C C . ILE A 1 109 ? -5.701 2.143 2.272 1.00 87.44 109 ILE A C 1
ATOM 895 O O . ILE A 1 109 ? -5.304 1.843 1.156 1.00 87.44 109 ILE A O 1
ATOM 899 N N . VAL A 1 110 ? -4.875 2.388 3.294 1.00 89.81 110 VAL A N 1
ATOM 900 C CA . VAL A 1 110 ? -3.400 2.341 3.200 1.00 89.81 110 VAL A CA 1
ATOM 901 C C . VAL A 1 110 ? -2.895 0.939 2.846 1.00 89.81 110 VAL A C 1
ATOM 903 O O . VAL A 1 110 ? -1.908 0.796 2.131 1.00 89.81 110 VAL A O 1
ATOM 906 N N . LEU A 1 111 ? -3.603 -0.100 3.290 1.00 89.94 111 LEU A N 1
ATOM 907 C CA . LEU A 1 111 ? -3.257 -1.487 2.992 1.00 89.94 111 LEU A CA 1
ATOM 908 C C . LEU A 1 111 ? -3.344 -1.818 1.491 1.00 89.94 111 LEU A C 1
ATOM 910 O O . LEU A 1 111 ? -2.601 -2.669 1.019 1.00 89.94 111 LEU A O 1
ATOM 914 N N . ILE A 1 112 ? -4.225 -1.150 0.737 1.00 92.19 112 ILE A N 1
ATOM 915 C CA . ILE A 1 112 ? -4.429 -1.411 -0.697 1.00 92.19 112 ILE A CA 1
ATOM 916 C C . ILE A 1 112 ? -3.146 -1.164 -1.516 1.00 92.19 112 ILE A C 1
ATOM 918 O O . ILE A 1 112 ? -2.663 -2.117 -2.128 1.00 92.19 112 ILE A O 1
ATOM 922 N N . PRO A 1 113 ? -2.562 0.053 -1.537 1.00 92.69 113 PRO A N 1
ATOM 923 C CA . PRO A 1 113 ? -1.316 0.296 -2.258 1.00 92.69 113 PRO A CA 1
ATOM 924 C C . PRO A 1 113 ? -0.130 -0.443 -1.632 1.00 92.69 113 PRO A C 1
ATOM 926 O O . PRO A 1 113 ? 0.768 -0.845 -2.361 1.00 92.69 113 PRO A O 1
ATOM 929 N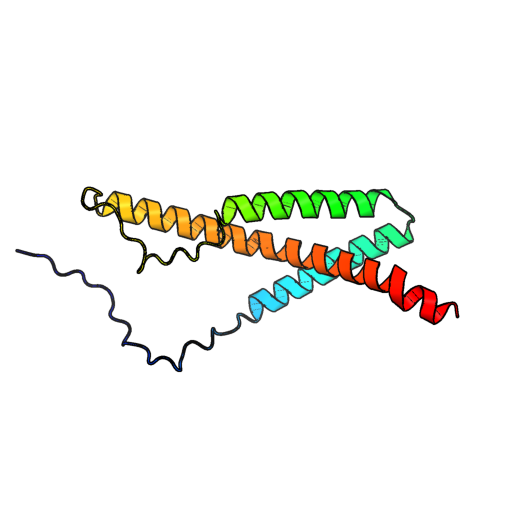 N . LEU A 1 114 ? -0.135 -0.677 -0.312 1.00 92.88 114 LEU A N 1
ATOM 930 C CA . LEU A 1 114 ? 0.925 -1.438 0.353 1.00 92.88 114 LEU A CA 1
ATOM 931 C C . LEU A 1 114 ? 1.018 -2.873 -0.189 1.00 92.88 114 LEU A C 1
ATOM 933 O O . LEU A 1 114 ? 2.110 -3.322 -0.524 1.00 92.88 114 LEU A O 1
ATOM 937 N N . ILE A 1 115 ? -0.120 -3.565 -0.330 1.00 92.88 115 ILE A N 1
ATOM 938 C CA . ILE A 1 115 ? -0.171 -4.892 -0.962 1.00 92.88 115 ILE A CA 1
ATOM 939 C C . ILE A 1 115 ? 0.347 -4.814 -2.399 1.00 92.88 115 ILE A C 1
ATOM 941 O O . ILE A 1 115 ? 1.154 -5.650 -2.789 1.00 92.88 115 ILE A O 1
ATOM 945 N N . GLY A 1 116 ? -0.076 -3.805 -3.164 1.00 94.19 116 GLY A N 1
ATOM 946 C CA . GLY A 1 116 ? 0.363 -3.642 -4.548 1.00 94.19 116 GLY A CA 1
ATOM 947 C C . GLY A 1 116 ? 1.880 -3.510 -4.676 1.00 94.19 116 GLY A C 1
ATOM 948 O O . GLY A 1 116 ? 2.492 -4.257 -5.430 1.00 94.19 116 GLY A O 1
ATOM 949 N N . ILE A 1 117 ? 2.501 -2.633 -3.881 1.00 94.00 117 ILE A N 1
ATOM 950 C CA . ILE A 1 117 ? 3.962 -2.458 -3.871 1.00 94.00 117 ILE A CA 1
ATOM 951 C C . ILE A 1 117 ? 4.672 -3.745 -3.438 1.00 94.00 117 ILE A C 1
ATOM 953 O O . ILE A 1 117 ? 5.646 -4.140 -4.075 1.00 94.00 117 ILE A O 1
ATOM 957 N N . MET A 1 118 ? 4.176 -4.425 -2.397 1.00 93.81 118 MET A N 1
ATOM 958 C CA . MET A 1 118 ? 4.756 -5.695 -1.949 1.00 93.81 118 MET A CA 1
ATOM 959 C C . MET A 1 118 ? 4.723 -6.759 -3.047 1.00 93.81 118 MET A C 1
ATOM 961 O O . MET A 1 118 ? 5.721 -7.439 -3.255 1.00 93.81 118 MET A O 1
ATOM 965 N N . VAL A 1 119 ? 3.596 -6.901 -3.751 1.00 94.06 119 VAL A N 1
ATOM 966 C CA . VAL A 1 119 ? 3.457 -7.867 -4.850 1.00 94.06 119 VAL A CA 1
ATOM 967 C C . VAL A 1 119 ? 4.394 -7.513 -6.000 1.00 94.06 119 VAL A C 1
ATOM 969 O O . VAL A 1 119 ? 5.066 -8.401 -6.514 1.00 94.06 119 VAL A O 1
ATOM 972 N N . THR A 1 120 ? 4.488 -6.234 -6.367 1.00 93.88 120 THR A N 1
ATOM 973 C CA . THR A 1 120 ? 5.390 -5.775 -7.429 1.00 93.88 120 THR A CA 1
ATOM 974 C C . THR A 1 120 ? 6.852 -6.088 -7.112 1.00 93.88 120 THR A C 1
ATOM 976 O O . THR A 1 120 ? 7.525 -6.711 -7.926 1.00 93.88 120 THR A O 1
ATOM 979 N N . LEU A 1 121 ? 7.334 -5.725 -5.918 1.00 91.88 121 LEU A N 1
ATOM 980 C CA . LEU A 1 121 ? 8.723 -5.981 -5.516 1.00 91.88 121 LEU A CA 1
ATOM 981 C C . LEU A 1 121 ? 9.012 -7.477 -5.326 1.00 91.88 121 LEU A C 1
ATOM 983 O O . LEU A 1 121 ? 10.098 -7.949 -5.659 1.00 91.88 121 LEU A O 1
ATOM 987 N N . ALA A 1 122 ? 8.041 -8.241 -4.818 1.00 92.69 122 ALA A N 1
ATOM 988 C CA . ALA A 1 122 ? 8.168 -9.690 -4.713 1.00 92.69 122 ALA A CA 1
ATOM 989 C C . ALA A 1 122 ? 8.271 -10.342 -6.097 1.00 92.69 122 ALA A C 1
ATOM 991 O O . ALA A 1 122 ? 9.107 -11.220 -6.285 1.00 92.69 122 ALA A O 1
ATOM 992 N N . PHE A 1 123 ? 7.463 -9.900 -7.067 1.00 91.69 123 PHE A N 1
ATOM 993 C CA . PHE A 1 123 ? 7.547 -10.391 -8.440 1.00 91.69 123 PHE A CA 1
ATOM 994 C C . PHE A 1 123 ? 8.902 -10.066 -9.068 1.00 91.69 123 PHE A C 1
ATOM 996 O O . PHE A 1 123 ? 9.511 -10.948 -9.659 1.00 91.69 123 PHE A O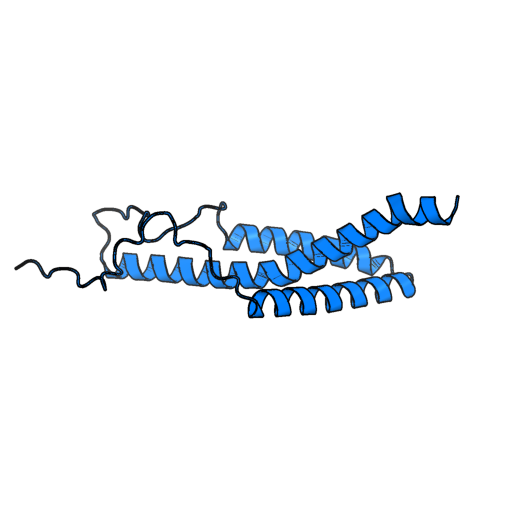 1
ATOM 1003 N N . ASP A 1 124 ? 9.393 -8.839 -8.897 1.00 89.50 124 ASP A N 1
ATOM 1004 C CA . ASP A 1 124 ? 10.704 -8.426 -9.407 1.00 89.50 124 ASP A CA 1
ATOM 1005 C C . ASP A 1 124 ? 11.838 -9.280 -8.818 1.00 89.50 124 ASP A C 1
ATOM 1007 O O . ASP A 1 124 ? 12.673 -9.819 -9.539 1.00 89.50 124 ASP A O 1
ATOM 1011 N N . THR A 1 125 ? 11.794 -9.523 -7.505 1.00 88.81 125 THR A N 1
ATOM 1012 C CA . THR A 1 125 ? 12.750 -10.407 -6.821 1.00 88.81 125 THR A CA 1
ATOM 1013 C C . THR A 1 125 ? 12.665 -11.842 -7.352 1.00 88.81 125 THR A C 1
ATOM 1015 O O . THR A 1 125 ? 13.686 -12.468 -7.622 1.00 88.81 125 THR A O 1
ATOM 1018 N N . LEU A 1 126 ? 11.455 -12.383 -7.528 1.00 90.88 126 LEU A N 1
ATOM 1019 C CA . LEU A 1 126 ? 11.271 -13.722 -8.095 1.00 90.88 126 LEU A CA 1
ATOM 1020 C C . LEU A 1 126 ? 11.791 -13.804 -9.532 1.00 90.88 126 LEU A C 1
ATOM 1022 O O . LEU A 1 126 ? 12.402 -14.804 -9.908 1.00 90.88 126 LEU A O 1
ATOM 1026 N N . TYR A 1 127 ? 11.573 -12.753 -10.318 1.00 86.81 127 TYR A N 1
ATOM 1027 C CA . TYR A 1 127 ? 12.047 -12.678 -11.687 1.00 86.81 127 TYR A CA 1
ATOM 1028 C C . TYR A 1 127 ? 13.575 -12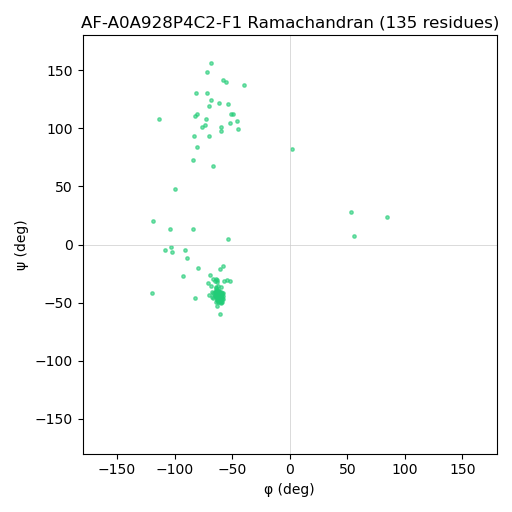.701 -11.746 1.00 86.81 127 TYR A C 1
ATOM 1030 O O . TYR A 1 127 ? 14.134 -13.585 -12.388 1.00 86.81 127 TYR A O 1
ATOM 1038 N N . LEU A 1 128 ? 14.238 -11.818 -10.997 1.00 85.75 128 LEU A N 1
ATOM 1039 C CA . LEU A 1 128 ? 15.698 -11.696 -10.985 1.00 85.75 128 LEU A CA 1
ATOM 1040 C C . LEU A 1 128 ? 16.406 -12.950 -10.447 1.00 85.75 128 LEU A C 1
ATOM 1042 O O . LEU A 1 128 ? 17.428 -13.364 -10.985 1.00 85.75 128 LEU A O 1
ATOM 1046 N N . TYR A 1 129 ? 15.882 -13.569 -9.384 1.00 86.62 129 TYR A N 1
ATOM 1047 C CA . TYR A 1 129 ? 16.580 -14.672 -8.709 1.00 86.62 129 TYR A CA 1
ATOM 1048 C C . TYR A 1 129 ? 16.214 -16.067 -9.217 1.00 86.62 129 TYR A C 1
ATOM 1050 O O . TYR A 1 129 ? 17.028 -16.978 -9.090 1.00 86.62 129 TYR A O 1
ATOM 1058 N N . TYR A 1 130 ? 15.007 -16.262 -9.755 1.00 84.12 130 TYR A N 1
ATOM 1059 C CA . TYR A 1 130 ? 14.530 -17.596 -10.134 1.00 84.12 130 TYR A CA 1
ATOM 1060 C C . TYR A 1 130 ? 14.213 -17.723 -11.616 1.00 84.12 130 TYR A C 1
ATOM 1062 O O . TYR A 1 130 ? 14.539 -18.746 -12.208 1.00 84.12 130 TYR A O 1
ATOM 1070 N N . LEU A 1 131 ? 13.579 -16.719 -12.224 1.00 78.44 131 LEU A N 1
ATOM 1071 C CA . LEU A 1 131 ? 13.165 -16.817 -13.625 1.00 78.44 131 LEU A CA 1
ATOM 1072 C C . LEU A 1 131 ? 14.319 -16.485 -14.571 1.00 78.44 131 LEU A C 1
ATOM 1074 O O . LEU A 1 131 ? 14.574 -17.233 -15.506 1.00 78.44 131 LEU A O 1
ATOM 1078 N N . GLU A 1 132 ? 15.054 -15.408 -14.319 1.00 80.44 132 GLU A N 1
ATOM 1079 C CA . GLU A 1 132 ? 16.143 -14.978 -15.191 1.00 80.44 132 GLU A CA 1
ATOM 1080 C C . GLU A 1 132 ? 17.268 -16.026 -15.320 1.00 80.44 132 GLU A C 1
ATOM 1082 O O . GLU A 1 132 ? 17.663 -16.310 -16.453 1.00 80.44 132 GLU A O 1
ATOM 1087 N N . PRO A 1 133 ? 17.735 -16.690 -14.241 1.00 79.19 133 PRO A N 1
ATOM 1088 C CA . PRO A 1 133 ? 18.701 -17.782 -14.365 1.00 79.19 133 PRO A CA 1
ATOM 1089 C C . PRO A 1 133 ? 18.144 -19.007 -15.102 1.00 79.19 133 PRO A C 1
ATOM 1091 O O . PRO A 1 133 ? 18.894 -19.687 -15.792 1.00 79.19 133 PRO A O 1
ATOM 1094 N N . LEU A 1 134 ? 16.837 -19.275 -14.991 1.00 72.94 134 LEU A N 1
ATOM 1095 C CA . LEU A 1 134 ? 16.171 -20.395 -15.665 1.00 72.94 134 LEU A CA 1
ATOM 1096 C C . LEU A 1 134 ? 16.049 -20.174 -17.182 1.00 72.94 134 LEU A C 1
ATOM 1098 O O . LEU A 1 134 ? 16.094 -21.129 -17.944 1.00 72.94 134 LEU A O 1
ATOM 1102 N N . PHE A 1 135 ? 15.885 -18.925 -17.625 1.00 65.38 135 PHE A N 1
ATOM 1103 C CA . PHE A 1 135 ? 15.786 -18.579 -19.050 1.00 65.38 135 PHE A CA 1
ATOM 1104 C C . PHE A 1 135 ? 17.141 -18.281 -19.709 1.00 65.38 135 PHE A C 1
ATOM 1106 O O . PHE A 1 135 ? 17.206 -18.172 -20.933 1.00 65.38 135 PHE A O 1
ATOM 1113 N N . LYS A 1 136 ? 18.209 -18.134 -18.916 1.00 59.62 136 LYS A N 1
ATOM 1114 C CA . LYS A 1 136 ? 19.590 -17.943 -19.392 1.00 59.62 136 LYS A CA 1
ATOM 1115 C C . LYS A 1 136 ? 20.460 -19.207 -19.318 1.00 59.62 136 LYS A C 1
ATOM 1117 O O . LYS A 1 136 ? 21.602 -19.141 -19.769 1.00 59.62 136 LYS A O 1
ATOM 1122 N N . GLY A 1 137 ? 19.959 -20.301 -18.736 1.00 50.38 137 GLY A N 1
ATOM 1123 C CA . GLY A 1 137 ? 20.619 -21.613 -18.708 1.00 50.38 137 GLY A CA 1
ATOM 1124 C C . GLY A 1 137 ? 20.102 -22.520 -19.809 1.00 50.38 137 GLY A C 1
ATOM 1125 O O . GLY A 1 137 ? 20.809 -22.653 -20.830 1.00 50.38 137 GLY A O 1
#

Nearest PDB structures (foldseek):
  8i7o-assembly1_B8  TM=3.087E-01  e=4.656E+00  Mus musculus
  9cpc-assembly1_3G  TM=3.562E-01  e=9.787E+00  Sus scrofa